Protein AF-A0AAV6AWP1-F1 (afdb_monomer_lite)

Structure (mmCIF, N/CA/C/O backbone):
data_AF-A0AAV6AWP1-F1
#
_entry.id   AF-A0AAV6AWP1-F1
#
loop_
_atom_site.group_PDB
_atom_site.id
_atom_site.type_symbol
_atom_site.label_atom_id
_atom_site.label_alt_id
_atom_site.label_comp_id
_atom_site.label_asym_id
_atom_site.label_entity_id
_atom_site.label_seq_id
_atom_site.pdbx_PDB_ins_code
_atom_site.Cartn_x
_atom_site.Cartn_y
_atom_site.Cartn_z
_atom_site.occupancy
_atom_site.B_iso_or_equiv
_atom_site.auth_seq_id
_atom_site.auth_comp_id
_atom_site.auth_asym_id
_atom_site.auth_atom_id
_atom_site.pdbx_PDB_model_num
ATOM 1 N N . MET A 1 1 ? -2.750 12.989 2.346 1.00 60.34 1 MET A N 1
ATOM 2 C CA . MET A 1 1 ? -2.214 11.963 1.442 1.00 60.34 1 MET A CA 1
ATOM 3 C C . MET A 1 1 ? -0.714 12.145 1.306 1.00 60.34 1 MET A C 1
ATOM 5 O O . MET A 1 1 ? -0.282 13.205 0.858 1.00 60.34 1 MET A O 1
ATOM 9 N N . SER A 1 2 ? 0.068 11.174 1.773 1.00 86.38 2 SER A N 1
ATOM 10 C CA . SER A 1 2 ? 1.536 11.201 1.713 1.00 86.38 2 SER A CA 1
ATOM 11 C C . SER A 1 2 ? 2.083 10.634 0.392 1.00 86.38 2 SER A C 1
ATOM 13 O O . SER A 1 2 ? 1.373 9.970 -0.362 1.00 86.38 2 SER A O 1
ATOM 15 N N . HIS A 1 3 ? 3.364 10.884 0.091 1.00 92.81 3 HIS A N 1
ATOM 16 C CA . HIS A 1 3 ? 4.019 10.320 -1.099 1.00 92.81 3 HIS A CA 1
ATOM 17 C C . HIS A 1 3 ? 4.074 8.780 -1.064 1.00 92.81 3 HIS A C 1
ATOM 19 O O . HIS A 1 3 ? 3.862 8.131 -2.085 1.00 92.81 3 HIS A O 1
ATOM 25 N N . LEU A 1 4 ? 4.300 8.194 0.119 1.00 95.06 4 LEU A N 1
ATOM 26 C CA . LEU A 1 4 ? 4.307 6.743 0.316 1.00 95.06 4 LEU A CA 1
ATOM 27 C C . LEU A 1 4 ? 2.923 6.126 0.062 1.00 95.06 4 LEU A C 1
ATOM 29 O O . LEU A 1 4 ? 2.835 5.103 -0.610 1.00 95.06 4 LEU A O 1
ATOM 33 N N . GLU A 1 5 ? 1.845 6.758 0.538 1.00 96.75 5 GLU A N 1
ATOM 34 C CA . GLU A 1 5 ? 0.475 6.316 0.232 1.00 96.75 5 GLU A CA 1
ATOM 35 C C . GLU A 1 5 ? 0.215 6.301 -1.274 1.00 96.75 5 GLU A C 1
ATOM 37 O O . GLU A 1 5 ? -0.275 5.301 -1.788 1.00 96.75 5 GLU A O 1
ATOM 42 N N . ASN A 1 6 ? 0.593 7.363 -1.996 1.00 97.81 6 AS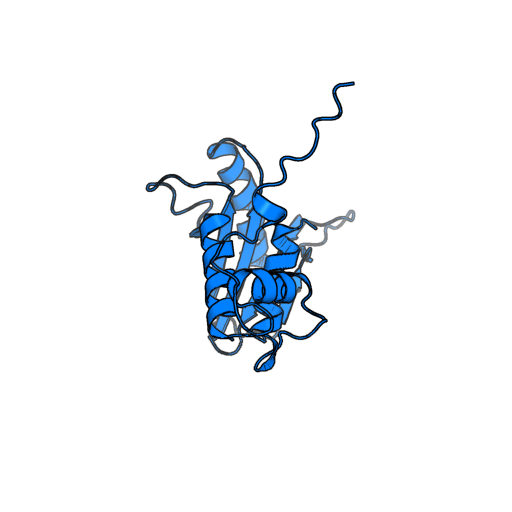N A N 1
ATOM 43 C CA . ASN A 1 6 ? 0.432 7.422 -3.453 1.00 97.81 6 ASN A CA 1
ATOM 44 C C . ASN A 1 6 ? 1.150 6.277 -4.164 1.00 97.81 6 ASN A C 1
ATOM 46 O O . ASN A 1 6 ? 0.568 5.639 -5.039 1.00 97.81 6 ASN A O 1
ATOM 50 N N . LEU A 1 7 ? 2.383 5.974 -3.754 1.00 98.38 7 LEU A N 1
ATOM 51 C CA . LEU A 1 7 ? 3.145 4.864 -4.313 1.00 98.38 7 LEU A CA 1
ATOM 52 C C . LEU A 1 7 ? 2.446 3.511 -4.082 1.00 98.38 7 LEU A C 1
ATOM 54 O O . LEU A 1 7 ? 2.353 2.694 -4.997 1.00 98.38 7 LEU A O 1
ATOM 58 N N . ILE A 1 8 ? 1.919 3.285 -2.876 1.00 98.56 8 ILE A N 1
ATOM 59 C CA . ILE A 1 8 ? 1.178 2.065 -2.523 1.00 98.56 8 ILE A CA 1
ATOM 60 C C . ILE A 1 8 ? -0.125 1.966 -3.331 1.00 98.56 8 ILE A C 1
ATOM 62 O O . ILE A 1 8 ? -0.442 0.900 -3.861 1.00 98.56 8 ILE A O 1
ATOM 66 N N . ILE A 1 9 ? -0.868 3.070 -3.453 1.00 98.62 9 ILE A N 1
ATOM 67 C CA . ILE A 1 9 ? -2.118 3.142 -4.220 1.00 98.62 9 ILE A CA 1
ATOM 68 C C . ILE A 1 9 ? -1.856 2.824 -5.694 1.00 98.62 9 ILE A C 1
ATOM 70 O O . ILE A 1 9 ? -2.559 1.990 -6.268 1.00 98.62 9 ILE A O 1
ATOM 74 N N . GLU A 1 10 ? -0.849 3.455 -6.307 1.00 98.62 10 GLU A N 1
ATOM 75 C CA . GLU A 1 10 ? -0.468 3.168 -7.692 1.00 98.62 10 GLU A CA 1
ATOM 76 C C . GLU A 1 10 ? -0.084 1.700 -7.866 1.00 98.62 10 GLU A C 1
ATOM 78 O O . GLU A 1 10 ? -0.571 1.065 -8.799 1.00 98.62 10 GLU A O 1
ATOM 83 N N . TYR A 1 11 ? 0.730 1.144 -6.961 1.00 98.75 11 TYR A N 1
ATOM 84 C CA . TYR A 1 11 ? 1.157 -0.254 -7.019 1.00 98.75 11 TYR A CA 1
ATOM 85 C C . TYR A 1 11 ? -0.025 -1.223 -7.059 1.00 98.75 11 TYR A C 1
ATOM 87 O O . TYR A 1 11 ? -0.113 -2.043 -7.971 1.00 98.75 11 TYR A O 1
ATOM 95 N N . TYR A 1 12 ? -0.964 -1.115 -6.119 1.00 98.69 12 TYR A N 1
ATOM 96 C CA . TYR A 1 12 ? -2.094 -2.044 -6.075 1.00 98.69 12 TYR A CA 1
ATOM 97 C C . TYR A 1 12 ? -3.087 -1.830 -7.222 1.00 98.69 12 TYR A C 1
ATOM 99 O O . TYR A 1 12 ? -3.600 -2.810 -7.763 1.00 98.69 12 TYR A O 1
ATOM 107 N N . ARG A 1 13 ? -3.303 -0.588 -7.677 1.00 98.62 13 ARG A N 1
ATOM 108 C CA . ARG A 1 13 ? -4.099 -0.333 -8.891 1.00 98.62 13 ARG A CA 1
ATOM 109 C C . ARG A 1 13 ? -3.437 -0.919 -10.137 1.00 98.62 13 ARG A C 1
ATOM 111 O O . ARG A 1 13 ? -4.123 -1.486 -10.982 1.00 98.62 13 ARG A O 1
ATOM 118 N N . TRP A 1 14 ? -2.113 -0.827 -10.247 1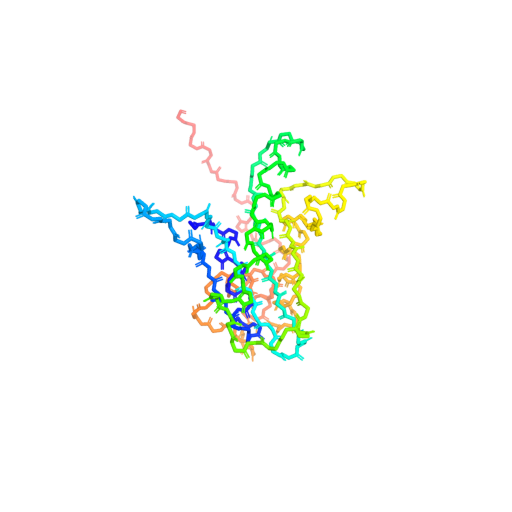.00 98.56 14 TRP A N 1
ATOM 119 C CA . TRP A 1 14 ? -1.351 -1.432 -11.340 1.00 98.56 14 TRP A CA 1
ATOM 120 C C . TRP A 1 14 ? -1.401 -2.966 -11.312 1.00 98.56 14 TRP A C 1
ATOM 122 O O . TRP A 1 14 ? -1.488 -3.593 -12.367 1.00 98.56 14 TRP A O 1
ATOM 132 N N . CYS A 1 15 ? -1.440 -3.570 -10.122 1.00 98.00 15 CYS A N 1
ATOM 133 C CA . CYS A 1 15 ? -1.689 -5.003 -9.934 1.00 98.00 15 CYS A CA 1
ATOM 134 C C . CYS A 1 15 ? -3.129 -5.438 -10.284 1.00 98.00 15 CYS A C 1
ATOM 136 O O . CYS A 1 15 ? -3.406 -6.637 -10.296 1.00 98.00 15 CYS A O 1
ATOM 138 N N . GLY A 1 16 ? -4.032 -4.498 -10.588 1.00 98.00 16 GLY A N 1
ATOM 139 C CA . GLY A 1 16 ? -5.426 -4.768 -10.949 1.00 98.00 16 GLY A CA 1
ATOM 140 C C . GLY A 1 16 ? -6.390 -4.859 -9.762 1.00 98.00 16 GLY A C 1
ATOM 141 O O . GLY A 1 16 ? -7.498 -5.365 -9.928 1.00 98.00 16 GLY A O 1
ATOM 142 N N . CYS A 1 17 ? -5.993 -4.400 -8.573 1.00 98.38 17 CYS A N 1
ATOM 143 C CA . CYS A 1 17 ? -6.851 -4.392 -7.387 1.00 98.38 17 CYS A CA 1
ATOM 144 C C . CYS A 1 17 ? -7.783 -3.163 -7.355 1.00 98.38 17 CYS A C 1
ATOM 146 O O . CYS A 1 17 ? -7.423 -2.094 -7.857 1.00 98.38 17 CYS A O 1
ATOM 148 N N . ASP A 1 18 ? -8.945 -3.280 -6.695 1.00 98.00 18 ASP A N 1
ATOM 149 C CA . ASP A 1 18 ? -9.750 -2.103 -6.319 1.00 98.00 18 ASP A CA 1
ATOM 150 C C . ASP A 1 18 ? -9.125 -1.461 -5.073 1.00 98.00 18 ASP A C 1
ATOM 152 O O . ASP A 1 18 ? -8.810 -2.149 -4.102 1.00 98.00 18 ASP A O 1
ATOM 156 N N . VAL A 1 19 ? -8.915 -0.145 -5.108 1.00 98.38 19 VAL A N 1
ATOM 157 C CA . VAL A 1 19 ? -8.221 0.598 -4.052 1.00 98.38 19 VAL A CA 1
ATOM 158 C C . VAL A 1 19 ? -9.049 1.798 -3.618 1.00 98.38 19 VAL A C 1
ATOM 160 O O . VAL A 1 19 ? -9.278 2.736 -4.393 1.00 98.38 19 VAL A O 1
ATOM 163 N N . ARG A 1 20 ? -9.409 1.806 -2.334 1.00 97.94 20 ARG A N 1
ATOM 164 C CA . ARG A 1 20 ? -10.004 2.937 -1.617 1.00 97.94 20 ARG A CA 1
ATOM 165 C C . ARG A 1 20 ? -8.947 3.550 -0.708 1.00 97.94 20 ARG A C 1
ATOM 167 O O . ARG A 1 20 ? -8.121 2.839 -0.153 1.00 97.94 20 ARG A O 1
ATOM 174 N N . HIS A 1 21 ? -8.950 4.867 -0.556 1.00 97.50 21 HIS A N 1
ATOM 175 C CA . HIS A 1 21 ? -7.975 5.5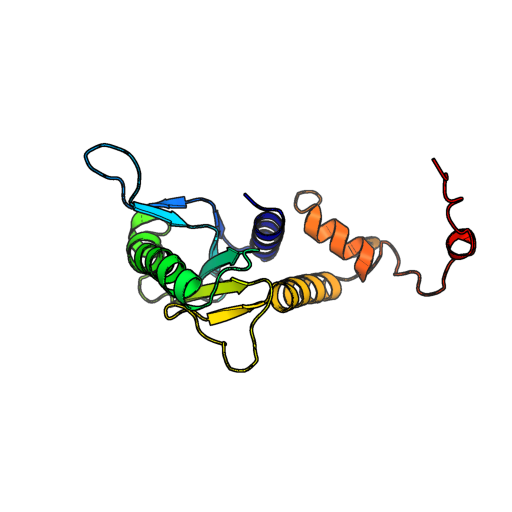59 0.291 1.00 97.50 21 HIS A CA 1
ATOM 176 C C . HIS A 1 21 ? -8.604 6.770 0.977 1.00 97.50 21 HIS A C 1
ATOM 178 O O . HIS A 1 21 ? -9.587 7.314 0.465 1.00 97.50 21 HIS A O 1
ATOM 184 N N . ASN A 1 22 ? -8.043 7.204 2.106 1.00 96.38 22 ASN A N 1
ATOM 185 C CA . ASN A 1 22 ? -8.566 8.284 2.958 1.00 96.38 22 ASN A CA 1
ATOM 186 C C . ASN A 1 22 ? -10.072 8.121 3.236 1.00 96.38 22 ASN A C 1
ATOM 188 O O . ASN A 1 22 ? -10.867 9.048 3.054 1.00 96.38 22 ASN A O 1
ATOM 192 N N . GLN A 1 23 ? -10.488 6.900 3.579 1.00 97.56 23 GLN A N 1
ATOM 193 C CA . GLN A 1 23 ? -11.895 6.578 3.792 1.00 97.56 23 GLN A CA 1
ATOM 194 C C . GLN A 1 23 ? -12.309 7.005 5.192 1.00 97.56 23 GLN A C 1
ATOM 196 O O . GLN A 1 23 ? -11.817 6.472 6.186 1.00 97.56 23 GLN A O 1
ATOM 201 N N . LYS A 1 24 ? -13.235 7.958 5.268 1.00 97.50 24 LYS A N 1
ATOM 202 C CA . LYS A 1 24 ? -13.854 8.356 6.530 1.00 97.50 24 LYS A CA 1
ATOM 203 C C . LYS A 1 24 ? -14.945 7.349 6.883 1.00 97.50 24 LYS A C 1
ATOM 205 O O . LYS A 1 24 ? -15.806 7.072 6.054 1.00 97.50 24 LYS A O 1
ATOM 210 N N . VAL A 1 25 ? -14.888 6.797 8.092 1.00 97.56 25 VAL A N 1
ATOM 211 C CA . VAL A 1 25 ? -15.758 5.697 8.543 1.00 97.56 25 VAL A CA 1
ATOM 212 C C . VAL A 1 25 ? -16.400 5.992 9.896 1.00 97.56 25 VAL A C 1
ATOM 214 O O . VAL A 1 25 ? -15.870 6.783 10.683 1.00 97.56 25 VAL A O 1
ATOM 217 N N . GLY A 1 26 ? -17.566 5.393 10.150 1.00 96.56 26 GLY A N 1
ATOM 218 C CA . GLY A 1 26 ? -18.340 5.607 11.375 1.00 96.56 26 GLY A CA 1
ATOM 219 C C . GLY A 1 26 ? -18.857 7.043 11.524 1.00 96.56 26 GLY A C 1
ATOM 220 O O . GLY A 1 26 ? -18.347 7.781 12.372 1.00 96.56 26 GLY A O 1
ATOM 221 N N . PRO A 1 27 ? -19.832 7.484 10.709 1.00 95.81 27 PRO A N 1
ATOM 222 C CA . PRO A 1 27 ? -20.413 8.817 10.848 1.00 95.81 27 PRO A CA 1
ATOM 223 C C . PRO A 1 27 ? -21.046 8.985 12.238 1.00 95.81 27 PRO A C 1
ATOM 225 O O . PRO A 1 27 ? -21.680 8.068 12.760 1.00 95.81 27 PRO A O 1
ATOM 228 N N . ARG A 1 28 ? -20.865 10.155 12.859 1.00 95.00 28 ARG A N 1
ATOM 229 C CA . ARG A 1 28 ? -21.366 10.453 14.215 1.00 95.00 28 ARG A CA 1
ATOM 230 C C . ARG A 1 28 ? -22.605 11.346 14.172 1.00 95.00 28 ARG A C 1
ATOM 232 O O . ARG A 1 28 ? -22.713 12.209 13.306 1.00 95.00 28 ARG A O 1
ATOM 239 N N . GLU A 1 29 ? -23.487 11.212 15.164 1.00 93.94 29 GLU A N 1
ATOM 240 C CA . GLU A 1 29 ? -24.758 11.962 15.246 1.00 93.94 29 GLU A CA 1
ATOM 241 C C . GLU A 1 29 ? -24.588 13.487 15.171 1.00 93.94 29 GLU A C 1
ATOM 243 O O . GLU A 1 29 ? -25.387 14.178 14.549 1.00 93.94 29 GLU A O 1
ATOM 248 N N . ARG A 1 30 ? -23.526 14.025 15.783 1.00 93.69 30 ARG A N 1
ATOM 249 C CA . ARG A 1 30 ? -23.228 15.470 15.801 1.00 93.69 30 ARG A CA 1
ATOM 250 C C . ARG A 1 30 ? -22.304 15.912 14.661 1.00 93.69 30 ARG A C 1
ATOM 252 O O . ARG A 1 30 ? -21.693 16.975 14.740 1.00 93.69 30 ARG A O 1
ATOM 259 N N . GLY A 1 31 ? -22.179 15.089 13.623 1.00 92.88 31 GLY A N 1
ATOM 260 C CA . GLY A 1 31 ? -21.245 15.293 12.526 1.00 92.88 31 GLY A CA 1
ATOM 261 C C . GLY A 1 31 ? -19.832 14.792 12.830 1.00 92.88 31 GLY A C 1
ATOM 262 O O . GLY A 1 31 ? -19.460 14.478 13.964 1.00 92.88 31 GLY A O 1
ATOM 263 N N . GLY A 1 32 ? -19.033 14.706 11.770 1.00 94.69 32 GLY A N 1
ATOM 264 C CA . GLY A 1 32 ? -17.713 14.088 11.813 1.00 94.69 32 GLY A CA 1
ATOM 265 C C . GLY A 1 32 ? -17.769 12.563 11.722 1.00 94.69 32 GLY A C 1
ATOM 266 O O . GLY A 1 32 ? -18.818 11.961 11.492 1.00 94.69 32 GLY A O 1
ATOM 267 N N . TRP A 1 33 ? -16.599 11.956 11.877 1.00 97.19 33 TRP A N 1
ATOM 268 C CA . TRP A 1 33 ? -16.372 10.539 11.621 1.00 97.19 33 TRP A CA 1
ATOM 269 C C . TRP A 1 33 ? -15.589 9.914 12.769 1.00 97.19 33 TRP A C 1
ATOM 271 O O . TRP A 1 33 ? -14.868 10.604 13.496 1.00 97.19 33 TRP A O 1
ATOM 281 N N . GLU A 1 34 ? -15.753 8.611 12.959 1.00 96.12 34 GLU A N 1
ATOM 282 C CA . GLU A 1 34 ? -15.033 7.851 13.966 1.00 96.12 34 GLU A CA 1
ATOM 283 C C . GLU A 1 34 ? -13.546 7.815 13.654 1.00 96.12 34 GLU A C 1
ATOM 285 O O . GLU A 1 34 ? -12.747 8.043 14.563 1.00 96.12 34 GLU A O 1
ATOM 290 N N . MET A 1 35 ? -13.201 7.569 12.387 1.00 96.94 35 MET A N 1
ATOM 291 C CA . MET A 1 35 ? -11.827 7.407 11.929 1.00 96.94 35 MET A CA 1
ATOM 292 C C . MET A 1 35 ? -11.678 7.730 10.438 1.00 96.94 35 MET A C 1
ATOM 294 O O . MET A 1 35 ? -12.657 7.754 9.693 1.00 96.94 35 MET A O 1
ATOM 298 N N . GLU A 1 36 ? -10.437 7.949 10.014 1.00 97.25 36 GLU A N 1
ATOM 299 C CA . GLU A 1 36 ? -10.025 7.939 8.611 1.00 97.25 36 GLU A CA 1
ATOM 300 C C . GLU A 1 36 ? -9.008 6.806 8.408 1.00 97.25 36 GLU A C 1
ATOM 302 O O . GLU A 1 36 ? -8.028 6.705 9.156 1.00 97.25 36 GLU A O 1
ATOM 307 N N . LEU A 1 37 ? -9.291 5.933 7.443 1.00 98.19 37 LEU A N 1
ATOM 308 C CA . LEU A 1 37 ? -8.467 4.782 7.074 1.00 98.19 37 LEU A CA 1
ATOM 309 C C . LEU A 1 37 ? -7.639 5.123 5.832 1.00 98.19 37 LEU A C 1
ATOM 311 O O . LEU A 1 37 ? -8.185 5.662 4.861 1.00 98.19 37 LEU A O 1
ATOM 315 N N . ASP A 1 38 ? -6.346 4.804 5.853 1.00 97.94 38 ASP A N 1
ATOM 316 C CA . ASP A 1 38 ? -5.399 5.362 4.882 1.00 97.94 38 ASP A CA 1
ATOM 317 C C . ASP A 1 38 ? -5.513 4.677 3.515 1.00 97.94 38 ASP A C 1
ATOM 319 O O . ASP A 1 38 ? -5.872 5.334 2.536 1.00 97.94 38 ASP A O 1
ATOM 323 N N . VAL A 1 39 ? -5.268 3.364 3.425 1.00 98.69 39 VAL A N 1
ATOM 324 C CA . VAL A 1 39 ? -5.388 2.603 2.168 1.00 98.69 39 VAL A CA 1
ATOM 325 C C . VAL A 1 39 ? -6.068 1.256 2.411 1.00 98.69 39 VAL A C 1
ATOM 327 O O . VAL A 1 39 ? -5.665 0.477 3.270 1.00 98.69 39 VAL A O 1
ATOM 330 N N . ILE A 1 40 ? -7.093 0.956 1.616 1.00 98.62 40 ILE A N 1
ATOM 331 C CA . ILE A 1 40 ? -7.823 -0.309 1.623 1.00 98.62 40 ILE A CA 1
ATOM 332 C C . ILE A 1 40 ? -7.786 -0.891 0.215 1.00 98.62 40 ILE A C 1
ATOM 334 O O . ILE A 1 40 ? -8.142 -0.216 -0.751 1.00 98.62 40 ILE A O 1
ATOM 338 N N . VAL A 1 41 ? -7.376 -2.149 0.101 1.00 98.56 41 VAL A N 1
ATOM 339 C CA . VAL A 1 41 ? -7.242 -2.852 -1.175 1.00 98.56 41 VAL A CA 1
ATOM 340 C C . VAL A 1 41 ? -8.141 -4.075 -1.171 1.00 98.56 41 VAL A C 1
ATOM 342 O O . VAL A 1 41 ? -8.090 -4.869 -0.238 1.00 98.56 41 VAL A O 1
ATOM 345 N N . HIS A 1 42 ? -8.920 -4.259 -2.229 1.00 98.31 42 HIS A N 1
ATOM 346 C CA . HIS A 1 42 ? -9.594 -5.514 -2.519 1.00 98.31 42 HIS A CA 1
ATOM 347 C C . HIS A 1 42 ? -8.876 -6.226 -3.666 1.00 98.31 42 HIS A C 1
ATOM 349 O O . HIS A 1 42 ? -8.909 -5.791 -4.822 1.00 98.31 42 HIS A O 1
ATOM 355 N N . ASP A 1 43 ? -8.219 -7.333 -3.328 1.00 96.81 43 ASP A N 1
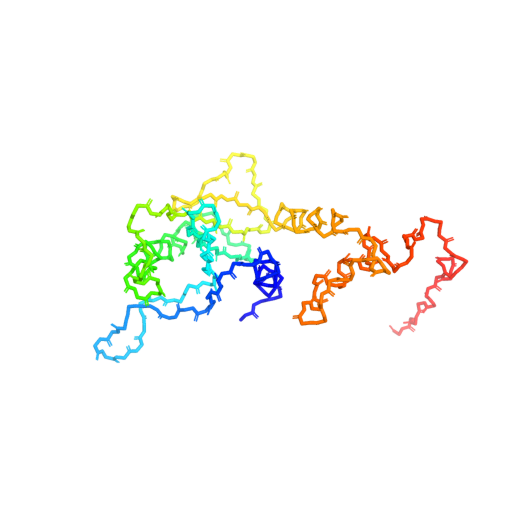ATOM 356 C CA . ASP A 1 43 ? -7.582 -8.243 -4.269 1.00 96.81 43 ASP A CA 1
ATOM 357 C C . ASP A 1 43 ? -8.511 -9.432 -4.531 1.00 96.81 43 ASP A C 1
ATOM 359 O O . ASP A 1 43 ? -8.466 -10.465 -3.855 1.00 96.81 43 ASP A O 1
ATOM 363 N N . ALA A 1 44 ? -9.369 -9.273 -5.540 1.00 94.56 44 ALA A N 1
ATOM 364 C CA . ALA A 1 44 ? -10.328 -10.300 -5.933 1.00 94.56 44 ALA A CA 1
ATOM 365 C C . ALA A 1 44 ? -9.647 -11.595 -6.410 1.00 94.56 44 ALA A C 1
ATOM 367 O O . ALA A 1 44 ? -10.209 -12.677 -6.254 1.00 94.56 44 ALA A O 1
ATOM 368 N N . LYS A 1 45 ? -8.428 -11.507 -6.965 1.00 94.00 45 LYS A N 1
ATOM 369 C CA . LYS A 1 45 ? -7.692 -12.673 -7.473 1.00 94.00 45 LYS A CA 1
ATOM 370 C C . LYS A 1 45 ? -7.251 -13.585 -6.332 1.00 94.00 45 LYS A C 1
ATOM 372 O O . LYS A 1 45 ? -7.325 -14.802 -6.470 1.00 94.00 45 LYS A O 1
ATOM 377 N N . ASN A 1 46 ? -6.802 -13.000 -5.226 1.00 94.12 46 ASN A N 1
ATOM 378 C CA . ASN A 1 46 ? -6.333 -13.746 -4.058 1.00 94.12 46 ASN A CA 1
ATOM 379 C C . ASN A 1 46 ? -7.397 -13.893 -2.959 1.00 94.12 46 ASN A C 1
ATOM 381 O O . ASN A 1 46 ? -7.128 -14.532 -1.947 1.00 94.12 46 ASN A O 1
ATOM 385 N N . SER A 1 47 ? -8.609 -13.359 -3.168 1.00 94.19 47 SER A N 1
ATOM 386 C CA . SER A 1 47 ? -9.692 -13.350 -2.173 1.00 94.19 47 SER A CA 1
ATOM 387 C C . SER A 1 47 ? -9.255 -12.731 -0.840 1.00 94.19 47 SER A C 1
ATOM 389 O O . SER A 1 47 ? -9.497 -13.295 0.232 1.00 94.19 47 SER A O 1
ATOM 391 N N . THR A 1 48 ? -8.633 -11.549 -0.917 1.00 96.62 48 THR A N 1
ATOM 392 C CA . THR A 1 48 ? -8.090 -10.826 0.244 1.00 96.62 48 THR A CA 1
ATOM 393 C C . THR A 1 48 ? -8.504 -9.355 0.237 1.00 96.62 48 THR A C 1
ATOM 395 O O . THR A 1 48 ? -8.488 -8.685 -0.798 1.00 96.62 48 THR A O 1
ATOM 398 N N . LEU A 1 49 ? -8.828 -8.834 1.420 1.00 98.25 49 LEU A N 1
ATOM 399 C CA . LEU A 1 49 ? -8.893 -7.407 1.718 1.00 98.25 49 LEU A CA 1
ATOM 400 C C . LEU A 1 49 ? -7.640 -7.011 2.502 1.00 98.25 49 LEU A C 1
ATOM 402 O O . LEU A 1 49 ? -7.314 -7.642 3.503 1.00 98.25 49 LEU A O 1
ATOM 406 N N . LEU A 1 50 ? -6.953 -5.955 2.083 1.00 98.44 50 LEU A N 1
ATOM 407 C CA . LEU A 1 50 ? -5.820 -5.386 2.808 1.00 98.44 50 LEU A CA 1
ATOM 408 C C . LEU A 1 50 ? -6.222 -4.035 3.392 1.00 98.44 50 LEU A C 1
ATOM 410 O O . LEU A 1 50 ? -6.800 -3.205 2.695 1.00 98.44 50 LEU A O 1
ATOM 414 N N . HIS A 1 51 ? -5.858 -3.794 4.643 1.00 98.75 51 HIS A N 1
ATOM 415 C CA . HIS A 1 51 ? -5.918 -2.496 5.300 1.00 98.75 51 HIS A CA 1
ATOM 416 C C . HIS A 1 51 ? -4.497 -2.053 5.641 1.00 98.75 51 HIS A C 1
ATOM 418 O O . HIS A 1 51 ? -3.849 -2.629 6.518 1.00 98.75 51 HIS A O 1
ATOM 424 N N . LEU A 1 52 ? -4.004 -1.059 4.915 1.00 98.69 52 LEU A N 1
ATOM 425 C CA . LEU A 1 52 ? -2.626 -0.600 4.968 1.00 98.69 52 LEU A CA 1
ATOM 426 C C . LEU A 1 52 ? -2.578 0.780 5.617 1.00 98.69 52 LEU A C 1
ATOM 428 O O . LEU A 1 52 ? -3.233 1.719 5.166 1.00 98.69 52 LEU A O 1
ATOM 432 N N . GLU A 1 53 ? -1.758 0.886 6.653 1.00 98.19 53 GLU A N 1
ATOM 433 C CA . GLU A 1 53 ? -1.609 2.086 7.470 1.00 98.19 53 GLU A CA 1
ATOM 434 C C . GLU A 1 53 ? -0.137 2.530 7.462 1.00 98.19 53 GLU A C 1
ATOM 436 O O . GLU A 1 53 ? 0.649 2.136 8.334 1.00 98.19 53 GLU A O 1
ATOM 441 N N . PRO A 1 54 ? 0.295 3.284 6.434 1.00 97.44 54 PRO A N 1
ATOM 442 C CA . PRO A 1 54 ? 1.648 3.812 6.359 1.00 97.44 54 PRO A CA 1
ATOM 443 C C . PRO A 1 54 ? 1.863 4.989 7.313 1.00 97.44 54 PRO A C 1
ATOM 445 O O . PRO A 1 54 ? 1.048 5.899 7.423 1.00 97.44 54 PRO A O 1
ATOM 448 N N . SER A 1 55 ? 3.010 5.011 7.988 1.00 94.88 55 SER A N 1
ATOM 449 C CA . SER A 1 55 ? 3.420 6.126 8.832 1.00 94.88 55 SER A CA 1
ATOM 450 C C . SER A 1 55 ? 4.921 6.378 8.774 1.00 94.88 55 SER A C 1
ATOM 452 O O . SER A 1 55 ? 5.741 5.478 8.965 1.00 94.88 55 SER A O 1
ATOM 454 N N . LEU A 1 56 ? 5.269 7.653 8.587 1.00 92.88 56 LEU A N 1
ATOM 455 C CA . LEU A 1 56 ? 6.642 8.149 8.670 1.00 92.88 56 LEU A CA 1
ATOM 456 C C . LEU A 1 56 ? 6.996 8.715 10.059 1.00 92.88 56 LEU A C 1
ATOM 458 O O . LEU A 1 56 ? 8.038 9.344 10.230 1.00 92.88 56 LEU A O 1
ATOM 462 N N . ASP A 1 57 ? 6.121 8.540 11.054 1.00 88.94 57 ASP A N 1
ATOM 463 C CA . ASP A 1 57 ? 6.344 9.079 12.394 1.00 88.94 57 ASP A CA 1
ATOM 464 C C . ASP A 1 57 ? 7.532 8.418 13.111 1.00 88.94 57 ASP A C 1
ATOM 466 O O . ASP A 1 57 ? 7.846 7.247 12.903 1.00 88.94 57 ASP A O 1
ATOM 470 N N . ALA A 1 58 ? 8.149 9.157 14.034 1.00 89.38 58 ALA A N 1
ATOM 471 C CA . ALA A 1 58 ? 9.166 8.651 14.957 1.00 89.38 58 ALA A CA 1
ATOM 472 C C . ALA A 1 58 ? 8.608 8.469 16.385 1.00 89.38 58 ALA A C 1
ATOM 474 O O . ALA A 1 58 ? 9.314 8.675 17.373 1.00 89.38 58 ALA A O 1
ATOM 475 N N . MET A 1 59 ? 7.316 8.145 16.525 1.00 91.88 59 MET A N 1
ATOM 476 C CA . MET A 1 59 ? 6.689 7.987 17.838 1.00 91.88 59 MET A CA 1
ATOM 477 C C . MET A 1 59 ? 7.226 6.761 18.580 1.00 91.88 59 MET A C 1
ATOM 479 O O . MET A 1 59 ? 7.682 5.779 17.991 1.00 91.88 59 MET A O 1
ATOM 483 N N . SER A 1 60 ? 7.114 6.797 19.910 1.00 93.81 60 SER A N 1
ATOM 484 C CA . SER A 1 60 ? 7.383 5.619 20.729 1.00 93.81 60 SER A CA 1
ATOM 485 C C . SER A 1 60 ? 6.421 4.481 20.382 1.00 93.81 60 SER A C 1
ATOM 487 O O . SER A 1 60 ? 5.284 4.704 19.960 1.00 93.81 60 SER A O 1
ATOM 489 N N . TRP A 1 61 ? 6.859 3.245 20.626 1.00 93.94 61 TRP A N 1
ATOM 490 C CA . TRP A 1 61 ? 6.058 2.060 20.322 1.00 93.94 61 TRP A CA 1
ATOM 491 C C . TRP A 1 61 ? 4.693 2.071 21.016 1.00 93.94 61 TRP A C 1
ATOM 493 O O . TRP A 1 61 ? 3.686 1.807 20.378 1.00 93.94 61 TRP A O 1
ATOM 503 N N . ALA A 1 62 ? 4.640 2.485 22.285 1.00 95.19 62 ALA A N 1
ATOM 504 C CA . ALA A 1 62 ? 3.386 2.594 23.031 1.00 95.19 62 ALA A CA 1
ATOM 505 C C . ALA A 1 62 ? 2.395 3.594 22.400 1.00 95.19 62 ALA A C 1
ATOM 507 O O . ALA A 1 62 ? 1.193 3.340 22.362 1.00 95.19 62 ALA A O 1
ATOM 508 N N . LYS A 1 63 ? 2.888 4.723 21.868 1.00 96.31 63 LYS A N 1
ATOM 509 C CA . LYS A 1 63 ? 2.042 5.697 21.160 1.00 96.31 63 LYS A CA 1
ATOM 510 C C . LYS A 1 63 ? 1.551 5.145 19.824 1.00 96.31 63 LYS A C 1
ATOM 512 O O . LYS A 1 63 ? 0.389 5.356 19.481 1.00 96.31 63 LYS A O 1
ATOM 517 N N . ARG A 1 64 ? 2.414 4.426 19.094 1.00 95.69 64 ARG A N 1
ATOM 518 C CA . ARG A 1 64 ? 2.019 3.721 17.870 1.00 95.69 64 ARG A CA 1
ATOM 519 C C . ARG A 1 64 ? 0.944 2.684 18.176 1.00 95.69 64 ARG A C 1
ATOM 521 O O . ARG A 1 64 ? -0.105 2.748 17.556 1.00 95.69 64 ARG A O 1
ATOM 528 N N . GLU A 1 65 ? 1.135 1.835 19.182 1.00 97.06 65 GLU A N 1
ATOM 529 C CA . GLU A 1 65 ? 0.156 0.818 19.589 1.00 97.06 65 GLU A CA 1
ATOM 530 C C . GLU A 1 65 ? -1.221 1.458 19.811 1.00 97.06 65 GLU A C 1
ATOM 532 O O . GLU A 1 65 ? -2.183 1.124 19.130 1.00 97.06 65 GLU A O 1
ATOM 537 N N . ALA A 1 66 ? -1.299 2.494 20.651 1.00 97.25 66 ALA A N 1
ATOM 538 C CA . ALA A 1 66 ? -2.559 3.181 20.936 1.00 97.25 66 ALA A CA 1
ATOM 539 C C . ALA A 1 66 ? -3.215 3.825 19.697 1.00 97.25 66 ALA A C 1
ATOM 541 O O . ALA A 1 66 ? -4.443 3.835 19.579 1.00 97.25 66 ALA A O 1
ATOM 542 N N . ARG A 1 67 ? -2.422 4.395 18.778 1.00 96.75 67 ARG A N 1
ATOM 543 C CA . ARG A 1 67 ? -2.934 5.030 17.552 1.00 96.75 67 ARG A CA 1
ATOM 544 C C . ARG A 1 67 ? -3.427 3.988 16.549 1.00 96.75 67 ARG A C 1
ATOM 546 O O . ARG A 1 67 ? -4.525 4.131 16.017 1.00 96.75 67 ARG A O 1
ATOM 553 N N . PHE A 1 68 ? -2.625 2.960 16.302 1.00 97.81 68 PHE A N 1
ATOM 554 C CA . PHE A 1 68 ? -2.916 1.922 15.322 1.00 97.81 68 PHE A CA 1
ATOM 555 C C . PHE A 1 68 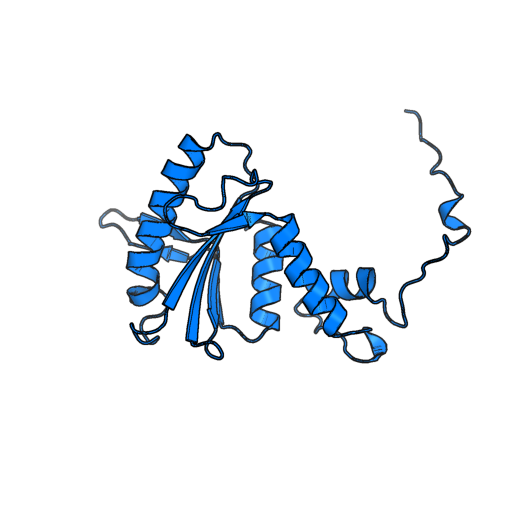? -4.039 0.992 15.788 1.00 97.81 68 PHE A C 1
ATOM 557 O O . PHE A 1 68 ? -4.844 0.593 14.953 1.00 97.81 68 PHE A O 1
ATOM 564 N N . THR A 1 69 ? -4.199 0.744 17.094 1.00 98.44 69 THR A N 1
ATOM 565 C CA . THR A 1 69 ? -5.355 0.001 17.631 1.00 98.44 69 THR A CA 1
ATOM 566 C C . THR A 1 69 ? -6.667 0.629 17.188 1.00 98.44 69 THR A C 1
ATOM 568 O O . THR A 1 69 ? -7.492 -0.057 16.593 1.00 98.44 69 THR A O 1
ATOM 571 N N . LYS A 1 70 ? -6.822 1.950 17.351 1.00 97.56 70 LYS A N 1
ATOM 572 C CA . LYS A 1 70 ? -8.039 2.663 16.926 1.00 97.56 70 LYS A CA 1
ATOM 573 C C . LYS A 1 70 ? -8.302 2.518 15.429 1.00 97.56 70 LYS A C 1
ATOM 575 O O . LYS A 1 70 ? -9.434 2.271 15.023 1.00 97.56 70 LYS A O 1
ATOM 580 N N . LYS A 1 71 ? -7.257 2.663 14.610 1.00 97.88 71 LYS A N 1
ATOM 581 C CA . LYS A 1 71 ? -7.367 2.531 13.155 1.00 97.88 71 LYS A CA 1
ATOM 582 C C . LYS A 1 71 ? -7.749 1.115 12.738 1.00 97.88 71 LYS A C 1
ATOM 584 O O . LYS A 1 71 ? -8.676 0.931 11.957 1.00 97.88 71 LYS A O 1
ATOM 589 N N . PHE A 1 72 ? -7.078 0.105 13.280 1.00 98.50 72 PHE A N 1
ATOM 590 C CA . PHE A 1 72 ? -7.323 -1.283 12.913 1.00 98.50 72 PHE A CA 1
ATOM 591 C C . PHE A 1 72 ? -8.651 -1.821 13.445 1.00 98.50 72 PHE A C 1
ATOM 593 O O . PHE A 1 72 ? -9.307 -2.578 12.731 1.00 98.50 72 PHE A O 1
ATOM 600 N N . GLU A 1 73 ? -9.095 -1.400 14.629 1.00 98.44 73 GLU A N 1
ATOM 601 C CA . GLU A 1 73 ? -10.442 -1.690 15.136 1.00 98.44 73 GLU A CA 1
ATOM 602 C C . GLU A 1 73 ? -11.522 -1.087 14.238 1.00 98.44 73 GLU A C 1
ATOM 604 O O . GLU A 1 73 ? -12.416 -1.813 13.799 1.00 98.44 73 GLU A O 1
ATOM 609 N N . ALA A 1 74 ? -11.397 0.197 13.883 1.00 98.25 74 ALA A N 1
ATOM 610 C CA . ALA A 1 74 ? -12.304 0.842 12.937 1.00 98.25 74 ALA A CA 1
ATOM 611 C C . ALA A 1 74 ? -12.280 0.140 11.568 1.00 98.25 74 ALA A C 1
ATOM 613 O O . ALA A 1 74 ? -13.331 -0.115 10.989 1.00 98.25 74 ALA A O 1
ATOM 614 N N . GLY A 1 75 ? -11.102 -0.256 11.079 1.00 98.12 75 GLY A N 1
ATOM 615 C CA . GLY A 1 75 ? -10.960 -1.024 9.843 1.00 98.12 75 GLY A CA 1
ATOM 616 C C . GLY A 1 75 ? -11.704 -2.360 9.885 1.00 98.12 75 GLY A C 1
ATOM 617 O O . GLY A 1 75 ? -12.469 -2.661 8.974 1.00 98.12 75 GLY A O 1
ATOM 618 N N . ARG A 1 76 ? -11.553 -3.142 10.962 1.00 97.94 76 ARG A N 1
ATOM 619 C CA . ARG A 1 76 ? -12.277 -4.418 11.133 1.00 97.94 76 ARG A CA 1
ATOM 620 C C . ARG A 1 76 ? -13.789 -4.226 11.181 1.00 97.94 76 ARG A C 1
ATOM 622 O O . ARG A 1 76 ? -14.518 -5.076 10.684 1.00 97.94 76 ARG A O 1
ATOM 629 N N . LYS A 1 77 ? -14.243 -3.121 11.773 1.00 97.69 77 LYS A N 1
ATOM 630 C CA . LYS A 1 77 ? -15.661 -2.791 11.898 1.00 97.69 77 LYS A CA 1
ATOM 631 C C . LYS A 1 77 ? -16.276 -2.338 10.573 1.00 97.69 77 LYS A C 1
ATOM 633 O O . LYS A 1 77 ? -17.337 -2.832 10.223 1.00 97.69 77 LYS A O 1
ATOM 638 N N . TYR A 1 78 ? -15.620 -1.423 9.858 1.00 98.31 78 TYR A N 1
ATOM 639 C CA . TYR A 1 78 ? -16.244 -0.665 8.768 1.00 98.31 78 TYR A CA 1
ATOM 640 C C . TYR A 1 78 ? -15.800 -1.066 7.358 1.00 98.31 78 TYR A C 1
ATOM 642 O O . TYR A 1 78 ? -16.524 -0.798 6.403 1.00 98.31 78 TYR A O 1
ATOM 650 N N . ILE A 1 79 ? -14.644 -1.719 7.176 1.00 98.19 79 ILE A N 1
ATOM 651 C CA . ILE A 1 79 ? -14.229 -2.166 5.833 1.00 98.19 79 ILE A CA 1
ATOM 652 C C . ILE A 1 79 ? -15.264 -3.129 5.226 1.00 98.19 79 ILE A C 1
ATOM 654 O O . ILE A 1 79 ? -15.683 -2.876 4.095 1.00 98.19 79 ILE A O 1
ATOM 658 N N . PRO A 1 80 ? -15.728 -4.176 5.939 1.00 96.31 80 PRO A N 1
ATOM 659 C CA . PRO A 1 80 ? -16.674 -5.130 5.365 1.00 96.31 80 PRO A CA 1
ATOM 660 C C . PRO A 1 80 ? -18.096 -4.579 5.222 1.00 96.31 80 PRO A C 1
ATOM 662 O O . PRO A 1 80 ? -18.859 -5.109 4.429 1.00 96.31 80 PRO A O 1
ATOM 665 N N . THR A 1 81 ? -18.482 -3.560 5.996 1.00 94.75 81 THR A N 1
ATOM 666 C CA . THR A 1 81 ? -19.871 -3.067 6.034 1.00 94.75 81 THR A CA 1
ATOM 667 C C . THR A 1 81 ? -20.087 -1.806 5.209 1.00 94.75 81 THR A C 1
ATOM 669 O O . THR A 1 81 ? -21.128 -1.668 4.576 1.00 94.75 81 THR A O 1
ATOM 672 N N . ASP A 1 82 ? -19.112 -0.895 5.196 1.00 95.06 82 ASP A N 1
ATOM 673 C CA . ASP A 1 82 ? -19.294 0.457 4.660 1.00 95.06 82 ASP A CA 1
ATOM 674 C C . ASP A 1 82 ? -18.491 0.658 3.371 1.00 95.06 82 ASP A C 1
ATOM 676 O O . ASP A 1 82 ? -18.954 1.319 2.444 1.00 95.06 82 ASP A O 1
ATOM 680 N N . ILE A 1 83 ? -17.280 0.092 3.300 1.00 96.69 83 ILE A N 1
ATOM 681 C CA . ILE A 1 83 ? -16.357 0.314 2.176 1.00 96.69 83 ILE A CA 1
ATOM 682 C C . ILE A 1 83 ? -16.540 -0.760 1.097 1.00 96.69 83 ILE A C 1
ATOM 684 O O . ILE A 1 83 ? -16.627 -0.437 -0.088 1.00 96.69 83 ILE A O 1
ATOM 688 N N . PHE A 1 84 ? -16.620 -2.029 1.500 1.00 96.69 84 PHE A N 1
ATOM 689 C CA . PHE A 1 84 ? -16.744 -3.184 0.608 1.00 96.69 84 PHE A CA 1
ATOM 690 C C . PHE A 1 84 ? -17.906 -4.123 1.005 1.00 96.69 84 PHE A C 1
ATOM 692 O O . PHE A 1 84 ? -17.681 -5.315 1.205 1.00 96.69 84 PHE A O 1
ATOM 699 N N . PRO A 1 85 ? -19.162 -3.632 1.067 1.00 95.44 85 PRO A N 1
ATOM 700 C CA . PRO A 1 85 ? -20.319 -4.422 1.519 1.00 95.44 85 PRO A CA 1
ATOM 701 C C . PRO A 1 85 ? -20.655 -5.635 0.646 1.00 95.44 85 PRO A C 1
ATOM 703 O O . PRO A 1 85 ? -21.315 -6.564 1.101 1.00 95.44 85 PRO A O 1
ATOM 706 N N . SER A 1 86 ? -20.243 -5.628 -0.623 1.00 94.69 86 SER A N 1
ATOM 707 C CA . SER A 1 86 ? -20.488 -6.729 -1.559 1.00 94.69 86 SER A CA 1
ATOM 708 C C . SER A 1 86 ? -19.424 -7.827 -1.506 1.00 94.69 86 SER A C 1
ATOM 710 O O . SER A 1 86 ? -19.589 -8.861 -2.155 1.00 94.69 86 SER A O 1
ATOM 712 N N . VAL A 1 87 ? -18.330 -7.620 -0.769 1.00 94.50 87 VAL A N 1
ATOM 713 C CA . VAL A 1 87 ? -17.269 -8.618 -0.631 1.00 94.50 87 VAL A CA 1
ATOM 714 C C . VAL A 1 87 ? -17.707 -9.658 0.411 1.00 94.50 87 VAL A C 1
ATOM 716 O O . VAL A 1 87 ? -18.096 -9.275 1.515 1.00 94.50 87 VAL A O 1
ATOM 719 N N . PRO A 1 88 ? -17.669 -10.971 0.100 1.00 93.06 88 PRO A N 1
ATOM 720 C CA . PRO A 1 88 ? -18.094 -12.006 1.040 1.00 93.06 88 PRO A CA 1
ATOM 721 C C . PRO A 1 88 ? -17.337 -11.937 2.369 1.00 93.06 88 PRO A C 1
ATOM 723 O O . PRO A 1 88 ? -16.121 -11.767 2.382 1.00 93.06 88 PRO A O 1
ATOM 726 N N . SER A 1 89 ? -18.023 -12.175 3.488 1.00 90.44 89 SER A N 1
ATOM 727 C CA . SER A 1 89 ? -17.412 -12.155 4.829 1.00 90.44 89 SER A CA 1
ATOM 728 C C . SER A 1 89 ? -16.338 -13.229 5.050 1.00 90.44 89 SER A C 1
ATOM 730 O O . SER A 1 89 ? -15.569 -13.140 6.003 1.00 90.44 89 SER A O 1
ATOM 732 N N . SER A 1 90 ? -16.270 -14.236 4.174 1.00 92.12 90 SER A N 1
ATOM 733 C CA . SER A 1 90 ? -15.202 -15.239 4.150 1.00 92.12 90 SER A CA 1
ATOM 734 C C . SER A 1 90 ? -13.877 -14.707 3.596 1.00 92.12 90 SER A C 1
ATOM 736 O O . SER A 1 90 ? -12.848 -15.355 3.778 1.00 92.12 90 SER A O 1
ATOM 738 N N . VAL A 1 91 ? -13.884 -13.567 2.895 1.00 94.69 91 VAL A N 1
ATOM 739 C CA . VAL A 1 91 ? -12.666 -12.913 2.404 1.00 94.69 91 VAL A CA 1
ATOM 740 C C . VAL A 1 91 ? -11.858 -12.412 3.593 1.00 94.69 91 VAL A C 1
ATOM 742 O O . VAL A 1 91 ? -12.360 -11.707 4.469 1.00 94.69 91 VAL A O 1
ATOM 745 N N . LYS A 1 92 ? -10.580 -12.784 3.626 1.00 95.25 92 LYS A N 1
ATOM 746 C CA . LYS A 1 92 ? -9.696 -12.461 4.742 1.00 95.25 92 LYS A CA 1
ATOM 747 C C . LYS A 1 92 ? -9.365 -10.969 4.734 1.00 95.25 92 LYS A C 1
ATOM 749 O O . LYS A 1 92 ? -8.872 -10.462 3.731 1.00 95.25 92 LYS A O 1
ATOM 754 N N . LEU A 1 93 ? -9.580 -10.293 5.864 1.00 97.88 93 LEU A N 1
ATOM 755 C CA . LEU A 1 93 ? -9.063 -8.946 6.104 1.00 97.88 93 LEU A CA 1
ATOM 756 C C . LEU A 1 93 ? -7.685 -9.030 6.766 1.00 97.88 93 LEU A C 1
ATOM 758 O O . LEU A 1 93 ? -7.562 -9.403 7.932 1.00 97.88 93 LEU A O 1
ATOM 762 N N . GLU A 1 94 ? -6.653 -8.657 6.024 1.00 98.25 94 GLU A N 1
ATOM 763 C CA . GLU A 1 94 ? -5.287 -8.508 6.511 1.00 98.25 94 GLU A CA 1
ATOM 764 C C . GLU A 1 94 ? -5.010 -7.041 6.825 1.00 98.25 94 GLU A C 1
ATOM 766 O O . GLU A 1 94 ? -5.418 -6.140 6.093 1.00 98.25 94 GLU A O 1
ATOM 771 N N . GLN A 1 95 ? -4.328 -6.785 7.937 1.00 98.69 95 GLN A N 1
ATOM 772 C CA . GLN A 1 95 ? -4.019 -5.431 8.383 1.00 98.69 95 GLN A CA 1
ATOM 773 C C . GLN A 1 95 ? -2.511 -5.303 8.542 1.00 98.69 95 GLN A C 1
ATOM 775 O O . GLN A 1 95 ? -1.890 -6.169 9.162 1.00 98.69 95 GLN A O 1
ATOM 780 N N . ILE A 1 96 ? -1.936 -4.239 7.977 1.00 98.56 96 ILE A N 1
ATOM 781 C CA . ILE A 1 96 ? -0.489 -4.018 7.939 1.00 98.56 96 ILE A CA 1
ATOM 782 C C . ILE A 1 96 ? -0.184 -2.562 8.305 1.00 98.56 96 ILE A C 1
ATOM 784 O O . ILE A 1 96 ? -0.662 -1.628 7.660 1.00 98.56 96 ILE A O 1
ATOM 788 N N . ALA A 1 97 ? 0.645 -2.367 9.327 1.00 98.12 97 ALA A N 1
ATOM 789 C CA . ALA A 1 97 ? 1.280 -1.092 9.635 1.00 98.12 97 ALA A CA 1
ATOM 790 C C . ALA A 1 97 ? 2.596 -0.983 8.856 1.00 98.12 97 ALA A C 1
ATOM 792 O O . ALA A 1 97 ? 3.451 -1.858 8.982 1.00 98.12 97 ALA A O 1
ATOM 793 N N . ILE A 1 98 ? 2.782 0.090 8.084 1.00 97.75 98 ILE A N 1
ATOM 794 C CA . ILE A 1 98 ? 4.016 0.313 7.313 1.00 97.75 98 ILE A CA 1
ATOM 795 C C . ILE A 1 98 ? 4.809 1.442 7.976 1.00 97.75 98 ILE A C 1
ATOM 797 O O . ILE A 1 98 ? 4.372 2.589 7.966 1.00 97.75 98 ILE A O 1
ATOM 801 N N . LEU A 1 99 ? 5.957 1.137 8.581 1.00 96.31 99 LEU A N 1
ATOM 802 C CA . LEU A 1 99 ? 6.722 2.064 9.427 1.00 96.31 99 LEU A CA 1
ATOM 803 C C . LEU A 1 99 ? 8.112 2.362 8.854 1.00 96.31 99 LEU A C 1
ATOM 805 O O . LEU A 1 99 ? 8.686 1.536 8.158 1.00 96.31 99 LEU A O 1
ATOM 809 N N . ILE A 1 100 ? 8.720 3.500 9.204 1.00 94.44 100 ILE A N 1
ATOM 810 C CA . ILE A 1 100 ? 10.101 3.825 8.768 1.00 94.44 100 ILE A CA 1
ATOM 811 C C . ILE A 1 100 ? 11.131 2.760 9.154 1.00 94.44 100 ILE A C 1
ATOM 813 O O . ILE A 1 100 ? 12.120 2.573 8.460 1.00 94.44 100 ILE A O 1
ATOM 817 N N . SER A 1 101 ? 10.912 2.082 10.278 1.00 89.62 101 SER A N 1
ATOM 818 C CA . SER A 1 101 ? 11.768 1.012 10.767 1.00 89.62 101 SER A CA 1
ATOM 819 C C . SER A 1 101 ? 11.039 0.184 11.820 1.00 89.62 101 SER A C 1
ATOM 821 O O . SER A 1 101 ? 10.200 0.685 12.582 1.00 89.62 101 SER A O 1
ATOM 823 N N . ALA A 1 102 ? 11.397 -1.093 11.882 1.00 88.44 102 ALA A N 1
ATOM 824 C CA . ALA A 1 102 ? 10.984 -2.026 12.913 1.00 88.44 102 ALA A CA 1
ATOM 825 C C . ALA A 1 102 ? 12.194 -2.888 13.291 1.00 88.44 102 ALA A C 1
ATOM 827 O O . ALA A 1 102 ? 12.933 -3.350 12.428 1.00 88.44 102 ALA A O 1
ATOM 828 N N . GLY A 1 103 ? 12.432 -3.068 14.591 1.00 81.88 103 GLY A N 1
ATOM 829 C CA . GLY A 1 103 ? 13.452 -4.015 15.044 1.00 81.88 103 GLY A CA 1
ATOM 830 C C . GLY A 1 103 ? 12.997 -5.462 14.794 1.00 81.88 103 GLY A C 1
ATOM 831 O O . GLY A 1 103 ? 11.789 -5.694 14.733 1.00 81.88 103 GLY A O 1
ATOM 832 N N . PRO A 1 104 ? 13.909 -6.452 14.753 1.00 78.50 104 PRO A N 1
ATOM 833 C CA . PRO A 1 104 ? 13.578 -7.849 14.431 1.00 78.50 104 PRO A CA 1
ATOM 834 C C . PRO A 1 104 ? 12.478 -8.463 15.311 1.00 78.50 104 PRO A C 1
ATOM 836 O O . PRO A 1 104 ? 11.720 -9.315 14.865 1.00 78.50 104 PRO A O 1
ATOM 839 N N . ALA A 1 105 ? 12.368 -8.002 16.562 1.00 82.62 105 ALA A N 1
ATOM 840 C CA . ALA A 1 105 ? 11.369 -8.458 17.527 1.00 82.62 105 ALA A CA 1
ATOM 841 C C . ALA A 1 105 ? 9.988 -7.776 17.393 1.00 82.62 105 ALA A C 1
ATOM 843 O O . ALA A 1 105 ? 9.065 -8.119 18.127 1.00 82.62 105 ALA A O 1
ATOM 844 N N . ARG A 1 106 ? 9.825 -6.779 16.512 1.00 84.94 106 ARG A N 1
ATOM 845 C CA . ARG A 1 106 ? 8.607 -5.953 16.391 1.00 84.94 106 ARG A CA 1
ATOM 846 C C . ARG A 1 106 ? 7.885 -6.198 15.070 1.00 84.94 106 ARG A C 1
ATOM 848 O O . ARG A 1 106 ? 7.696 -5.283 14.279 1.00 84.94 106 ARG A O 1
ATOM 855 N N . GLN A 1 107 ? 7.464 -7.442 14.868 1.00 92.00 107 GLN A N 1
ATOM 856 C CA . GLN A 1 107 ? 6.741 -7.872 13.664 1.00 92.00 107 GLN A CA 1
ATOM 857 C C . GLN A 1 107 ? 5.226 -7.626 13.738 1.00 92.00 107 GLN A C 1
ATOM 859 O O . GLN A 1 107 ? 4.522 -7.811 12.750 1.00 92.00 107 GLN A O 1
ATOM 864 N N . ARG A 1 108 ? 4.708 -7.228 14.908 1.00 96.31 108 ARG A N 1
ATOM 865 C CA . ARG A 1 108 ? 3.276 -7.034 15.161 1.00 96.31 108 ARG A CA 1
ATOM 866 C C . ARG A 1 108 ? 3.026 -5.731 15.909 1.00 96.31 108 ARG A C 1
ATOM 868 O O . ARG A 1 108 ? 3.758 -5.434 16.850 1.00 96.31 108 ARG A O 1
ATOM 875 N N . LEU A 1 109 ? 1.987 -4.996 15.522 1.00 96.50 109 LEU A N 1
ATOM 876 C CA . LEU A 1 109 ? 1.549 -3.741 16.144 1.00 96.50 109 LEU A CA 1
ATOM 877 C C . LEU A 1 109 ? 0.022 -3.711 16.144 1.00 96.50 109 LEU A C 1
ATOM 879 O O . LEU A 1 109 ? -0.577 -3.856 15.081 1.00 96.50 109 LEU A O 1
ATOM 883 N N . ALA A 1 110 ? -0.619 -3.528 17.299 1.00 96.44 110 ALA A N 1
ATOM 884 C CA . ALA A 1 110 ? -2.078 -3.417 17.395 1.00 96.44 110 ALA A CA 1
ATOM 885 C C . ALA A 1 110 ? -2.851 -4.583 16.730 1.00 96.44 110 ALA A C 1
ATOM 887 O O . ALA A 1 110 ? -3.925 -4.410 16.146 1.00 96.44 110 ALA A O 1
ATOM 888 N N . GLY A 1 111 ? -2.281 -5.793 16.794 1.00 95.19 111 GLY A N 1
ATOM 889 C CA . GLY A 1 111 ? -2.853 -6.988 16.167 1.00 95.19 111 GLY A CA 1
ATOM 890 C C . GLY A 1 111 ? -2.745 -7.029 14.636 1.00 95.19 111 GLY A C 1
ATOM 891 O O . GLY A 1 111 ? -3.410 -7.858 14.019 1.00 95.19 111 GLY A O 1
ATOM 892 N N . ALA A 1 112 ? -1.909 -6.187 14.030 1.00 97.69 112 ALA A N 1
ATOM 893 C CA . ALA A 1 112 ? -1.594 -6.153 12.602 1.00 97.69 112 ALA A CA 1
ATOM 894 C C . ALA A 1 112 ? -0.128 -6.527 12.339 1.00 97.69 112 ALA A C 1
ATOM 896 O O . ALA A 1 112 ? 0.700 -6.476 13.255 1.00 97.69 112 ALA A O 1
ATOM 897 N N . ASP A 1 113 ? 0.186 -6.903 11.098 1.00 97.81 113 ASP A N 1
ATOM 898 C CA . ASP A 1 113 ? 1.565 -7.137 10.663 1.00 97.81 113 ASP A CA 1
ATOM 899 C C . ASP A 1 113 ? 2.305 -5.809 10.553 1.00 97.81 113 ASP A C 1
ATOM 901 O O . ASP A 1 113 ? 1.709 -4.769 10.276 1.00 97.81 113 ASP A O 1
ATOM 905 N N . VAL A 1 114 ? 3.611 -5.833 10.788 1.00 97.94 114 VAL A N 1
ATOM 906 C CA . VAL A 1 114 ? 4.467 -4.659 10.632 1.00 97.94 114 VAL A CA 1
ATOM 907 C C . VAL A 1 114 ? 5.396 -4.897 9.467 1.00 97.94 114 VAL A C 1
ATOM 909 O O . VAL A 1 114 ? 6.191 -5.833 9.494 1.00 97.94 114 VAL A O 1
ATOM 912 N N . TRP A 1 115 ? 5.306 -4.027 8.472 1.00 97.19 115 TRP A N 1
ATOM 913 C CA . TRP A 1 115 ? 6.287 -3.913 7.404 1.00 97.19 115 TRP A CA 1
ATOM 914 C C . TRP A 1 115 ? 7.032 -2.597 7.558 1.00 97.19 115 TRP A C 1
ATOM 916 O O . TRP A 1 115 ? 6.519 -1.611 8.092 1.00 97.19 115 TRP A O 1
ATOM 926 N N . THR A 1 116 ? 8.257 -2.561 7.073 1.00 96.50 116 THR A N 1
ATOM 927 C CA . THR A 1 116 ? 9.009 -1.326 6.926 1.00 96.50 116 THR A CA 1
ATOM 928 C C . THR A 1 116 ? 8.711 -0.664 5.585 1.00 96.50 116 THR A C 1
ATOM 930 O O . THR A 1 116 ? 8.266 -1.304 4.628 1.00 96.50 116 THR A O 1
ATOM 933 N N . VAL A 1 117 ? 8.977 0.639 5.495 1.00 96.69 117 VAL A N 1
ATOM 934 C CA . VAL A 1 117 ? 8.964 1.360 4.216 1.00 96.69 117 VAL A CA 1
ATOM 935 C C . VAL A 1 117 ? 9.904 0.681 3.221 1.00 96.69 117 VAL A C 1
ATOM 937 O O . VAL A 1 117 ? 9.516 0.490 2.073 1.00 96.69 117 VAL A O 1
ATOM 940 N N . ASP A 1 118 ? 11.085 0.249 3.665 1.00 96.12 118 ASP A N 1
ATOM 941 C CA . ASP A 1 118 ? 12.069 -0.416 2.810 1.00 96.12 118 ASP A CA 1
ATOM 942 C C . ASP A 1 118 ? 11.560 -1.757 2.271 1.00 96.12 118 ASP A C 1
ATOM 944 O O . ASP A 1 118 ? 11.711 -2.027 1.082 1.00 96.12 118 ASP A O 1
ATOM 948 N N . GLU A 1 119 ? 10.897 -2.573 3.095 1.00 97.12 119 GLU A N 1
ATOM 949 C CA . GLU A 1 119 ? 10.266 -3.824 2.648 1.00 97.12 119 GLU A CA 1
ATOM 950 C C . GLU A 1 119 ? 9.144 -3.564 1.639 1.00 97.12 119 GLU A C 1
ATOM 952 O O . GLU A 1 119 ? 9.072 -4.232 0.603 1.00 97.12 119 GLU A O 1
ATOM 957 N N . MET A 1 120 ? 8.295 -2.561 1.893 1.00 97.69 120 MET A N 1
ATOM 958 C CA . MET A 1 120 ? 7.222 -2.209 0.966 1.00 97.69 120 MET A CA 1
ATOM 959 C C . MET A 1 120 ? 7.786 -1.700 -0.366 1.00 97.69 120 MET A C 1
ATOM 961 O O . MET A 1 120 ? 7.385 -2.165 -1.432 1.00 97.69 120 MET A O 1
ATOM 965 N N . VAL A 1 121 ? 8.756 -0.785 -0.328 1.00 97.81 121 VAL A N 1
ATOM 966 C CA . VAL A 1 121 ? 9.400 -0.238 -1.529 1.00 97.81 121 VAL A CA 1
ATOM 967 C C . VAL A 1 121 ? 10.176 -1.323 -2.274 1.00 97.81 121 VAL A C 1
ATOM 969 O O . VAL A 1 121 ? 10.103 -1.365 -3.501 1.00 97.81 121 VAL A O 1
ATOM 972 N N . ALA A 1 122 ? 10.858 -2.237 -1.579 1.00 98.06 122 ALA A N 1
ATOM 973 C CA . ALA A 1 122 ? 11.531 -3.377 -2.194 1.00 98.06 122 ALA A CA 1
ATOM 974 C C . ALA A 1 122 ? 10.539 -4.274 -2.941 1.00 98.06 122 ALA A C 1
ATOM 976 O O . ALA A 1 122 ? 10.765 -4.582 -4.109 1.00 98.06 122 ALA A O 1
ATOM 977 N N . ARG A 1 123 ? 9.396 -4.609 -2.331 1.00 98.31 123 ARG A N 1
ATOM 978 C CA . ARG A 1 123 ? 8.337 -5.392 -2.986 1.00 98.31 123 ARG A CA 1
ATOM 979 C C . ARG A 1 123 ? 7.826 -4.722 -4.264 1.00 98.31 123 ARG A C 1
ATOM 981 O O . ARG A 1 123 ? 7.678 -5.387 -5.295 1.00 98.31 123 ARG A O 1
ATOM 988 N N . ILE A 1 124 ? 7.554 -3.416 -4.209 1.00 98.69 124 ILE A N 1
ATOM 989 C CA . ILE A 1 124 ? 7.099 -2.642 -5.374 1.00 98.69 124 ILE A CA 1
ATOM 990 C C . ILE A 1 124 ? 8.183 -2.638 -6.452 1.00 98.69 124 ILE A C 1
ATOM 992 O O . ILE A 1 124 ? 7.914 -2.990 -7.600 1.00 98.69 124 ILE A O 1
ATOM 996 N N . ARG A 1 125 ? 9.418 -2.293 -6.077 1.00 98.50 125 ARG A N 1
ATOM 997 C CA . ARG A 1 125 ? 10.587 -2.271 -6.961 1.00 98.50 125 ARG A CA 1
ATOM 998 C C . ARG A 1 125 ? 10.772 -3.609 -7.664 1.00 98.50 125 ARG A C 1
ATOM 1000 O O . ARG A 1 125 ? 10.956 -3.627 -8.875 1.00 98.50 125 ARG A O 1
ATOM 1007 N N . ASP A 1 126 ? 10.717 -4.715 -6.936 1.00 98.62 126 ASP A N 1
ATOM 1008 C CA . ASP A 1 126 ? 10.970 -6.043 -7.491 1.00 98.62 126 ASP A CA 1
ATOM 1009 C C . ASP A 1 126 ? 9.846 -6.465 -8.449 1.00 98.62 126 ASP A C 1
ATOM 1011 O O . ASP A 1 126 ? 10.118 -7.023 -9.512 1.00 98.62 126 ASP A O 1
ATOM 1015 N N . SER A 1 127 ? 8.599 -6.080 -8.156 1.00 98.44 127 SER A N 1
ATOM 1016 C CA . SER A 1 127 ? 7.470 -6.255 -9.080 1.00 98.44 127 SER A CA 1
ATOM 1017 C C . SER A 1 127 ? 7.646 -5.434 -10.366 1.00 98.44 127 SER A C 1
ATOM 1019 O O . SER A 1 127 ? 7.411 -5.933 -11.467 1.00 98.44 127 SER A O 1
ATOM 1021 N N . VAL A 1 128 ? 8.097 -4.181 -10.246 1.00 98.56 128 VAL A N 1
ATOM 1022 C CA . VAL A 1 128 ? 8.383 -3.303 -11.391 1.00 98.56 128 VAL A CA 1
ATOM 1023 C C . VAL A 1 128 ? 9.557 -3.837 -12.215 1.00 98.56 128 VAL A C 1
ATOM 1025 O O . VAL A 1 128 ? 9.466 -3.889 -13.438 1.00 98.56 128 VAL A O 1
ATOM 1028 N N . ARG A 1 129 ? 10.633 -4.312 -11.580 1.00 97.81 129 ARG A N 1
ATOM 1029 C CA . ARG A 1 129 ? 11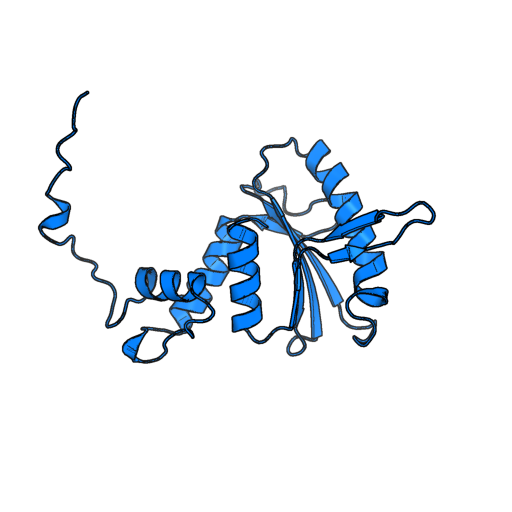.764 -4.946 -12.279 1.00 97.81 129 ARG A CA 1
ATOM 1030 C C . ARG A 1 129 ? 11.335 -6.201 -13.029 1.00 97.81 129 ARG A C 1
ATOM 1032 O O . ARG A 1 129 ? 11.763 -6.402 -14.162 1.00 97.81 129 ARG A O 1
ATOM 1039 N N . ALA A 1 130 ? 10.453 -7.008 -12.441 1.00 98.25 130 ALA A N 1
ATOM 1040 C CA . ALA A 1 130 ? 9.902 -8.193 -13.095 1.00 98.25 130 ALA A CA 1
ATOM 1041 C C . ALA A 1 130 ? 9.063 -7.854 -14.342 1.00 98.25 130 ALA A C 1
ATOM 1043 O O . ALA A 1 130 ? 8.964 -8.678 -15.250 1.00 98.25 130 ALA A O 1
ATOM 1044 N N . LYS A 1 131 ? 8.498 -6.638 -14.435 1.00 97.81 131 LYS A N 1
ATOM 1045 C CA . LYS A 1 131 ? 7.839 -6.148 -15.658 1.00 97.81 131 LYS A CA 1
ATOM 1046 C C . LYS A 1 131 ? 8.831 -5.958 -16.812 1.00 97.81 131 LYS A C 1
ATOM 1048 O O . LYS A 1 131 ? 8.447 -6.140 -17.966 1.00 97.81 131 LYS A O 1
ATOM 1053 N N . GLY A 1 132 ? 10.087 -5.627 -16.507 1.00 97.38 132 GLY A N 1
ATOM 1054 C CA . GLY A 1 132 ? 11.172 -5.434 -17.468 1.00 97.38 132 GLY A CA 1
ATOM 1055 C C . GLY A 1 132 ? 11.318 -3.994 -17.970 1.00 97.38 132 GLY A C 1
ATOM 1056 O O . GLY A 1 132 ? 10.750 -3.052 -17.417 1.00 97.38 132 GLY A O 1
ATOM 1057 N N . ILE A 1 133 ? 12.109 -3.823 -19.033 1.00 98.00 133 ILE A N 1
ATOM 1058 C CA . ILE A 1 133 ? 12.445 -2.511 -19.611 1.00 98.00 133 ILE A CA 1
ATOM 1059 C C . ILE A 1 133 ? 11.229 -1.809 -20.231 1.00 98.00 133 ILE A C 1
ATOM 1061 O O . ILE A 1 133 ? 10.337 -2.453 -20.800 1.00 98.00 133 ILE A O 1
ATOM 1065 N N . ALA A 1 134 ? 11.220 -0.475 -20.195 1.00 97.94 134 ALA A N 1
ATOM 1066 C CA . ALA A 1 134 ? 10.065 0.294 -20.657 1.00 97.94 134 ALA A CA 1
ATOM 1067 C C . ALA A 1 134 ? 9.812 0.161 -22.169 1.00 97.94 134 ALA A C 1
ATOM 1069 O O . ALA A 1 134 ? 8.655 0.117 -22.577 1.00 97.94 134 ALA A O 1
ATOM 1070 N N . ALA A 1 135 ? 10.854 0.005 -22.997 1.00 98.00 135 ALA A N 1
ATOM 1071 C CA . ALA A 1 135 ? 10.703 -0.166 -24.447 1.00 98.00 135 ALA A CA 1
ATOM 1072 C C . ALA A 1 135 ? 9.875 -1.404 -24.845 1.00 98.00 135 ALA A C 1
ATOM 1074 O O . ALA A 1 135 ? 9.324 -1.447 -25.941 1.00 98.00 135 ALA A O 1
ATOM 1075 N N . ARG A 1 136 ? 9.792 -2.421 -23.974 1.00 97.50 136 ARG A N 1
ATOM 1076 C CA . ARG A 1 136 ? 9.043 -3.667 -24.226 1.00 97.50 136 ARG A CA 1
ATOM 1077 C C . ARG A 1 136 ? 7.751 -3.760 -23.425 1.00 97.50 136 ARG A C 1
ATOM 1079 O O . ARG A 1 136 ? 6.796 -4.384 -23.873 1.00 97.50 136 ARG A O 1
ATOM 1086 N N . ALA A 1 137 ? 7.742 -3.195 -22.222 1.00 97.38 137 ALA A N 1
ATOM 1087 C CA . ALA A 1 137 ? 6.686 -3.417 -21.246 1.00 97.38 137 ALA A CA 1
ATOM 1088 C C . ALA A 1 137 ? 6.445 -2.167 -20.389 1.00 97.38 137 ALA A C 1
ATOM 1090 O O . ALA A 1 137 ? 6.438 -2.239 -19.159 1.00 97.38 137 ALA A O 1
ATOM 1091 N N . ALA A 1 138 ? 6.267 -1.014 -21.035 1.00 97.75 138 ALA A N 1
ATOM 1092 C CA . ALA A 1 138 ? 6.046 0.257 -20.355 1.00 97.75 138 ALA A CA 1
ATOM 1093 C C . ALA A 1 138 ? 4.904 0.172 -19.329 1.00 97.75 138 ALA A C 1
ATOM 1095 O O . ALA A 1 138 ? 3.789 -0.255 -19.643 1.00 97.75 138 ALA A O 1
ATOM 1096 N N . ILE A 1 139 ? 5.175 0.618 -18.102 1.00 98.56 139 ILE A N 1
ATOM 1097 C CA . ILE A 1 139 ? 4.127 0.882 -17.118 1.00 98.56 139 ILE A CA 1
ATOM 1098 C C . ILE A 1 139 ? 3.291 2.074 -17.618 1.00 98.56 139 ILE A C 1
ATOM 1100 O O . ILE A 1 139 ? 3.883 3.093 -17.987 1.00 98.56 139 ILE A O 1
ATOM 1104 N N . PRO A 1 140 ? 1.947 1.972 -17.666 1.00 98.19 140 PRO A N 1
ATOM 1105 C CA . PRO A 1 140 ? 1.081 3.043 -18.162 1.00 98.19 140 PRO A CA 1
ATOM 1106 C C . PRO A 1 140 ? 1.341 4.399 -17.492 1.00 98.19 140 PRO A C 1
ATOM 1108 O O . PRO A 1 140 ? 1.643 4.460 -16.304 1.00 98.19 140 PRO A O 1
ATOM 1111 N N . GLU A 1 141 ? 1.187 5.492 -18.241 1.00 97.00 141 GLU A N 1
ATOM 1112 C CA . GLU A 1 141 ? 1.510 6.857 -17.779 1.00 97.00 141 GLU A CA 1
ATOM 1113 C C . GLU A 1 141 ? 0.670 7.327 -16.588 1.00 97.00 141 GLU A C 1
ATOM 1115 O O . GLU A 1 141 ? 1.122 8.157 -15.807 1.00 97.00 141 GLU A O 1
ATOM 1120 N N . GLN A 1 142 ? -0.513 6.738 -16.396 1.00 97.69 142 GLN A N 1
ATOM 1121 C CA . GLN A 1 142 ? -1.361 6.969 -15.224 1.00 97.69 142 GLN A CA 1
ATOM 1122 C C . GLN A 1 142 ? -0.751 6.467 -13.899 1.00 97.69 142 GLN A C 1
ATOM 1124 O O . GLN A 1 142 ? -1.308 6.749 -12.842 1.00 97.69 142 GLN A O 1
ATOM 1129 N N . PHE A 1 143 ? 0.365 5.725 -13.944 1.00 98.44 143 PHE A N 1
ATOM 1130 C CA . PHE A 1 143 ? 1.142 5.289 -12.778 1.00 98.44 143 PHE A CA 1
ATOM 1131 C C . PHE A 1 143 ? 2.545 5.934 -12.790 1.00 98.44 143 PHE A C 1
ATOM 1133 O O . PHE A 1 143 ? 3.553 5.245 -13.010 1.00 98.44 143 PHE A O 1
ATOM 1140 N N . PRO A 1 144 ? 2.638 7.269 -12.646 1.00 98.25 144 PRO A N 1
ATOM 1141 C CA . PRO A 1 144 ? 3.886 8.007 -12.828 1.00 98.25 144 PRO A CA 1
ATOM 1142 C C . PRO A 1 144 ? 4.983 7.613 -11.830 1.00 98.25 144 PRO A C 1
ATOM 1144 O O . PRO A 1 144 ? 6.162 7.602 -12.205 1.00 98.25 144 PRO A O 1
ATOM 1147 N N . LEU A 1 145 ? 4.641 7.247 -10.589 1.00 98.44 145 LEU A N 1
ATOM 1148 C CA . LEU A 1 145 ? 5.632 6.833 -9.591 1.00 98.44 145 LEU A CA 1
ATOM 1149 C C . LEU A 1 145 ? 6.225 5.476 -9.961 1.00 98.44 145 LEU A C 1
ATOM 1151 O O . LEU A 1 145 ? 7.446 5.310 -9.975 1.00 98.44 145 LEU A O 1
ATOM 1155 N N . LEU A 1 146 ? 5.380 4.522 -10.354 1.00 98.69 146 LEU A N 1
ATOM 1156 C CA . LEU A 1 146 ? 5.846 3.210 -10.805 1.00 98.69 146 LEU A CA 1
ATOM 1157 C C . LEU A 1 146 ? 6.663 3.299 -12.096 1.00 98.69 146 LEU A C 1
ATOM 1159 O O . LEU A 1 146 ? 7.678 2.617 -12.231 1.00 98.69 146 LEU A O 1
ATOM 1163 N N . ARG A 1 147 ? 6.263 4.159 -13.037 1.00 98.19 147 ARG A N 1
ATOM 1164 C CA . ARG A 1 147 ? 7.007 4.386 -14.284 1.00 98.19 147 ARG A CA 1
ATOM 1165 C C . ARG A 1 147 ? 8.370 5.024 -14.020 1.00 98.19 147 ARG A C 1
ATOM 1167 O O . ARG A 1 147 ? 9.356 4.623 -14.634 1.00 98.19 147 ARG A O 1
ATOM 1174 N N . THR A 1 148 ? 8.450 5.942 -13.057 1.00 98.38 148 THR A N 1
ATOM 1175 C CA . THR A 1 148 ? 9.732 6.481 -12.576 1.00 98.38 148 THR A CA 1
ATOM 1176 C C . THR A 1 148 ? 10.612 5.364 -12.013 1.00 98.38 148 THR A C 1
ATOM 1178 O O . THR A 1 148 ? 11.772 5.245 -12.405 1.00 98.38 148 THR A O 1
ATOM 1181 N N . ILE A 1 149 ? 10.060 4.475 -11.178 1.00 98.12 149 ILE A N 1
ATOM 1182 C CA . ILE A 1 149 ? 10.788 3.302 -10.666 1.00 98.12 149 ILE A CA 1
ATOM 1183 C C . ILE A 1 149 ? 11.245 2.395 -11.818 1.00 98.12 149 ILE A C 1
ATOM 1185 O O . ILE A 1 149 ? 12.378 1.915 -11.790 1.00 98.12 149 ILE A O 1
ATOM 1189 N N . GLN A 1 150 ? 10.427 2.180 -12.853 1.00 98.44 150 GLN A N 1
ATOM 1190 C CA . GLN A 1 150 ? 10.812 1.378 -14.020 1.00 98.44 150 GLN A CA 1
ATOM 1191 C C . GLN A 1 150 ? 12.015 1.989 -14.741 1.00 98.44 150 GLN A C 1
ATOM 1193 O O . GLN A 1 150 ? 12.975 1.277 -15.030 1.00 98.44 150 GLN A O 1
ATOM 1198 N N . PHE A 1 151 ? 12.013 3.299 -14.988 1.00 97.56 151 PHE A N 1
ATOM 1199 C CA . PHE A 1 151 ? 13.150 3.964 -15.626 1.00 97.56 151 PHE A CA 1
ATOM 1200 C C . PHE A 1 151 ? 14.420 3.891 -14.785 1.00 97.56 151 PHE A C 1
ATOM 1202 O O . PHE A 1 151 ? 15.484 3.625 -15.334 1.00 97.56 151 PHE A O 1
ATOM 1209 N N . VAL A 1 152 ? 14.316 4.053 -13.468 1.00 96.31 152 VAL A N 1
ATOM 1210 C CA . VAL A 1 152 ? 15.481 3.982 -12.576 1.00 96.31 152 VAL A CA 1
ATOM 1211 C C . VAL A 1 152 ? 16.037 2.559 -12.476 1.00 96.31 152 VAL A C 1
ATOM 1213 O O . VAL A 1 152 ? 17.246 2.366 -12.461 1.00 96.31 152 VAL A O 1
ATOM 1216 N N . THR A 1 153 ? 15.169 1.549 -12.401 1.00 96.25 153 THR A N 1
ATOM 1217 C CA . THR A 1 153 ? 15.573 0.174 -12.041 1.00 96.25 153 THR A CA 1
ATOM 1218 C C . THR A 1 153 ? 15.741 -0.764 -13.228 1.00 96.25 153 THR A C 1
ATOM 1220 O O . THR A 1 153 ? 16.381 -1.804 -13.096 1.00 96.25 153 THR A O 1
ATOM 1223 N N . SER A 1 154 ? 15.128 -0.428 -14.363 1.00 96.94 154 SER A N 1
ATOM 1224 C CA . SER A 1 154 ? 15.127 -1.236 -15.589 1.00 96.94 154 SER A CA 1
ATOM 1225 C C . SER A 1 154 ? 15.559 -0.427 -16.816 1.00 96.94 154 SER A C 1
ATOM 1227 O O . SER A 1 154 ? 16.064 -0.999 -17.779 1.00 96.94 154 SER A O 1
ATOM 1229 N N . GLY A 1 155 ? 15.394 0.899 -16.792 1.00 96.75 155 GLY A N 1
ATOM 1230 C CA . GLY A 1 155 ? 15.693 1.777 -17.920 1.00 96.75 155 GLY A CA 1
ATOM 1231 C C . GLY A 1 155 ? 14.672 1.694 -19.055 1.00 96.75 155 GLY A C 1
ATOM 1232 O O . GLY A 1 155 ? 13.746 0.875 -19.058 1.00 96.75 155 GLY A O 1
ATOM 1233 N N . TYR A 1 156 ? 14.843 2.570 -20.051 1.00 96.62 156 TYR A N 1
ATOM 1234 C CA . TYR A 1 156 ? 14.045 2.501 -21.277 1.00 96.62 156 TYR A CA 1
ATOM 1235 C C . TYR A 1 156 ? 14.513 1.341 -22.162 1.00 96.62 156 TYR A C 1
ATOM 1237 O O . TYR A 1 156 ? 13.727 0.448 -22.470 1.00 96.62 156 TYR A O 1
ATOM 1245 N N . TYR A 1 157 ? 15.810 1.319 -22.490 1.00 96.75 157 TYR A N 1
ATOM 1246 C CA . TYR A 1 157 ? 16.480 0.216 -23.193 1.00 96.75 157 TYR A CA 1
ATOM 1247 C C . TYR A 1 157 ? 17.388 -0.632 -22.285 1.00 96.75 157 TYR A C 1
ATOM 1249 O O . TYR A 1 157 ? 17.922 -1.643 -22.731 1.00 96.75 157 TYR A O 1
ATOM 1257 N N . GLY A 1 158 ? 17.549 -0.237 -21.022 1.00 94.25 158 GLY A N 1
ATOM 1258 C CA . GLY A 1 158 ? 18.449 -0.852 -20.046 1.00 94.25 158 GLY A CA 1
ATOM 1259 C C . GLY A 1 158 ? 18.966 0.188 -19.049 1.00 94.25 158 GLY A C 1
ATOM 1260 O O . GLY A 1 158 ? 18.861 1.391 -19.304 1.00 94.25 158 GLY A O 1
ATOM 1261 N N . VAL A 1 159 ? 19.501 -0.268 -17.916 1.00 90.50 159 VAL A N 1
ATOM 1262 C CA . VAL A 1 159 ? 20.169 0.594 -16.927 1.00 90.50 159 VAL A CA 1
ATOM 1263 C C . VAL A 1 159 ? 21.624 0.804 -17.349 1.00 90.50 159 VAL A C 1
ATOM 1265 O O . VAL A 1 159 ? 22.282 -0.129 -17.803 1.00 90.50 159 VAL A O 1
ATOM 1268 N N . VAL A 1 160 ? 22.128 2.028 -17.206 1.00 87.25 160 VAL A N 1
ATOM 1269 C CA . VAL A 1 160 ? 23.542 2.349 -17.440 1.00 87.25 160 VAL A CA 1
ATOM 1270 C C . VAL A 1 160 ? 24.308 2.116 -16.133 1.00 87.25 160 VAL A C 1
ATOM 1272 O O . VAL A 1 160 ? 24.124 2.870 -15.184 1.00 87.25 160 VAL A O 1
ATOM 1275 N N . GLU A 1 161 ? 25.127 1.061 -16.063 1.00 77.31 161 GLU A N 1
ATOM 1276 C CA . GLU A 1 161 ? 25.875 0.694 -14.840 1.00 77.31 161 GLU A CA 1
ATOM 1277 C C . GLU A 1 161 ? 27.236 1.397 -14.709 1.00 77.31 161 GLU A C 1
ATOM 1279 O O . GLU A 1 161 ? 27.730 1.594 -13.600 1.00 77.31 161 GLU A O 1
ATOM 1284 N N . ALA A 1 162 ? 27.850 1.798 -15.825 1.00 74.31 162 ALA A N 1
ATOM 1285 C CA . ALA A 1 162 ? 29.100 2.549 -15.799 1.00 74.31 162 ALA A CA 1
ATOM 1286 C C . ALA A 1 162 ? 28.818 4.016 -15.459 1.00 74.31 162 ALA A C 1
ATOM 1288 O O . ALA A 1 162 ? 27.953 4.624 -16.088 1.00 74.31 162 ALA A O 1
ATOM 1289 N N . ALA A 1 163 ? 29.565 4.584 -14.503 1.00 63.56 163 ALA A N 1
ATOM 1290 C CA . ALA A 1 163 ? 29.502 6.012 -14.212 1.00 63.56 163 ALA A CA 1
ATOM 1291 C C . ALA A 1 163 ? 29.850 6.788 -15.498 1.00 63.56 163 ALA A C 1
ATOM 1293 O O . ALA A 1 163 ? 30.983 6.701 -15.977 1.00 63.56 163 ALA A O 1
ATOM 1294 N N . PRO A 1 164 ? 28.888 7.504 -16.095 1.00 68.88 164 PRO A N 1
ATOM 1295 C CA . PRO A 1 164 ? 29.153 8.310 -17.278 1.00 68.88 164 PRO A CA 1
ATOM 1296 C C . PRO A 1 164 ? 30.105 9.457 -16.920 1.00 68.88 164 PRO A C 1
ATOM 1298 O O . PRO A 1 164 ? 30.193 9.862 -15.763 1.00 68.88 164 PRO A O 1
ATOM 1301 N N . GLU A 1 165 ? 30.789 10.024 -17.913 1.00 67.56 165 GLU A N 1
ATOM 1302 C CA . GLU A 1 165 ? 31.790 11.087 -17.712 1.00 67.56 165 GLU A CA 1
ATOM 1303 C C . GLU A 1 165 ? 31.263 12.301 -16.918 1.00 67.56 165 GLU A C 1
ATOM 1305 O O . GLU A 1 165 ? 32.032 12.960 -16.218 1.00 67.56 165 GLU A O 1
ATOM 1310 N N . TRP A 1 166 ? 29.949 12.567 -16.946 1.00 72.06 166 TRP A N 1
ATOM 1311 C CA . TRP A 1 166 ? 29.323 13.628 -16.148 1.00 72.06 166 TRP A CA 1
ATOM 1312 C C . TRP A 1 166 ? 29.319 13.354 -14.636 1.00 72.06 166 TRP A C 1
ATOM 1314 O O . TRP A 1 166 ? 29.241 14.297 -13.856 1.00 72.06 166 TRP A O 1
ATOM 1324 N N . ALA A 1 167 ? 29.447 12.099 -14.193 1.00 66.44 167 ALA A N 1
ATOM 1325 C CA . ALA A 1 167 ? 29.505 11.751 -12.771 1.00 66.44 167 ALA A CA 1
ATOM 1326 C C . ALA A 1 167 ? 30.805 12.226 -12.092 1.00 66.44 167 ALA A C 1
ATOM 1328 O O . ALA A 1 167 ? 30.838 12.386 -10.875 1.00 66.44 167 ALA A O 1
ATOM 1329 N N . ASN A 1 168 ? 31.857 12.501 -12.875 1.00 64.88 168 ASN A N 1
ATOM 1330 C CA . ASN A 1 168 ? 33.122 13.059 -12.387 1.00 64.88 168 ASN A CA 1
ATOM 1331 C C . ASN A 1 168 ? 33.108 14.594 -12.295 1.00 64.88 168 ASN A C 1
ATOM 1333 O O . ASN A 1 168 ? 34.085 15.196 -11.850 1.00 64.88 168 ASN A O 1
ATOM 1337 N N . GLN A 1 169 ? 32.022 15.246 -12.715 1.00 65.62 169 GLN A N 1
ATOM 1338 C CA . GLN A 1 169 ? 31.874 16.691 -12.601 1.00 65.62 169 GLN A CA 1
ATOM 1339 C C . GLN A 1 169 ? 31.257 17.003 -11.237 1.00 65.62 169 GLN A C 1
ATOM 1341 O O . GLN A 1 169 ? 30.040 16.992 -11.062 1.00 65.62 169 GLN A O 1
ATOM 1346 N N . THR A 1 170 ? 32.108 17.241 -10.236 1.00 63.03 170 THR A N 1
ATOM 1347 C CA . THR A 1 170 ? 31.666 17.772 -8.939 1.00 63.03 170 THR A CA 1
ATOM 1348 C C . THR A 1 170 ? 30.861 19.051 -9.184 1.00 63.03 170 THR A C 1
ATOM 1350 O O . THR A 1 170 ? 31.379 19.942 -9.862 1.00 63.03 170 THR A O 1
ATOM 1353 N N . PRO A 1 171 ? 29.637 19.189 -8.644 1.00 64.12 171 PRO A N 1
ATOM 1354 C CA . PRO A 1 171 ? 28.938 20.461 -8.697 1.00 64.12 171 PRO A CA 1
ATOM 1355 C C . PRO A 1 171 ? 29.828 21.502 -8.022 1.00 64.12 171 PRO A C 1
ATOM 1357 O O . PRO A 1 171 ? 30.231 21.309 -6.870 1.00 64.12 171 PRO A O 1
ATOM 1360 N N . GLU A 1 172 ? 30.167 22.577 -8.737 1.00 62.38 172 GLU A N 1
ATOM 1361 C CA . GLU A 1 172 ? 30.840 23.724 -8.140 1.00 62.38 172 GLU A CA 1
ATOM 1362 C C . GLU A 1 172 ? 30.010 24.153 -6.934 1.00 62.38 172 GLU A C 1
ATOM 1364 O O . GLU A 1 172 ? 28.861 24.589 -7.051 1.00 62.38 172 GLU A O 1
ATOM 1369 N N . THR A 1 173 ? 30.567 23.940 -5.743 1.00 60.59 173 THR A N 1
ATOM 1370 C CA . THR A 1 173 ? 29.957 24.413 -4.512 1.00 60.59 173 THR A CA 1
ATOM 1371 C C . THR A 1 173 ? 29.928 25.926 -4.612 1.00 60.59 173 THR A C 1
ATOM 1373 O O . THR A 1 173 ? 30.940 26.598 -4.422 1.00 60.59 173 THR A O 1
ATOM 1376 N N . ASN A 1 174 ? 28.755 26.465 -4.940 1.00 52.78 174 ASN A N 1
ATOM 1377 C CA . ASN A 1 174 ? 28.454 27.875 -4.783 1.00 52.78 174 ASN A CA 1
ATOM 1378 C C . ASN A 1 174 ? 28.516 28.163 -3.279 1.00 52.78 174 ASN A C 1
ATOM 1380 O O . ASN A 1 174 ? 27.516 28.084 -2.567 1.00 52.78 174 ASN A O 1
ATOM 1384 N N . ARG A 1 175 ? 29.731 28.418 -2.783 1.00 53.62 175 ARG A N 1
ATOM 1385 C CA . ARG A 1 175 ? 29.971 29.020 -1.478 1.00 53.62 175 ARG A CA 1
ATOM 1386 C C . ARG A 1 175 ? 29.306 30.393 -1.517 1.00 53.62 175 ARG A C 1
ATOM 1388 O O . ARG A 1 175 ? 29.814 31.312 -2.156 1.00 53.62 175 ARG A O 1
ATOM 1395 N N . ARG A 1 176 ? 28.151 30.495 -0.872 1.00 49.88 176 ARG A N 1
ATOM 1396 C CA . ARG A 1 176 ? 27.633 31.743 -0.321 1.00 49.88 176 ARG A CA 1
ATOM 1397 C C . ARG A 1 176 ? 27.663 31.628 1.188 1.00 49.88 176 ARG A C 1
ATOM 1399 O O . ARG A 1 176 ? 27.327 30.528 1.678 1.00 49.88 176 ARG A O 1
#

Sequence (176 aa):
MSHLENLIIEYYRWCGCDVRHNQKVGPRERGGWEMELDVIVHDAKNSTLLHLEPSLDAMSWAKREARFTKKFEAGRKYIPTDIFPSVPSSVKLEQIAILISAGPARQRLAGADVWTVDEMVARIRDSVRAKGIAARAAIPEQFPLLRTIQFVTSGYYGVVEAAPEWANQTPETNRR

Radius of gyration: 19.69 Å; chains: 1; bounding box: 58×47×48 Å

pLDDT: mean 93.07, std 10.27, range [49.88, 98.75]

Foldseek 3Di:
DDPLLLLVQLLLVLVVWDKDAQDFACADPVGGGQDTFGIWTDDPVVLAIEGEAEDADPDDLVVQQVVVLSRVVRCVVDCCVPVNVPRDPPRYYAYEYEYCDDDPVPQDGNNHGYHYSCRVVVVLLVVLVVQAACCVRNDDVVSVVSNVSNCDNHNNPGHDPDDPPCNPDDPPPPDD

Secondary structure (DSSP, 8-state):
--HHHHHHHHHHHHTT-EEEEEEEEEE-TTSSEEEEEEEEEEETTTTEEEEEEEE-----HHHHHHHHHHHHHHHHHHIIIII-TTS-TTSEEEEEEEES---TT--EETTEEEEEHHHHHHHHHHHHHHH--HHHHPPPTT-HHHHHHHHHHT-SS----S--GGGG--------